Protein AF-A0A0P9D995-F1 (afdb_monomer)

Organism: NCBI:txid186479

Radius of gyration: 17.26 Å; Cα contacts (8 Å, |Δi|>4): 155; chains: 1; bounding box: 43×44×38 Å

Secondary structure (DSSP, 8-state):
-PPPPTT--PPP--HHHHHHHHHHHHHH-S-------HHHHHHTT-S---TTS-TTS-HHHHHHHHHHHHHHHHHHHHHHHHHHS-TT--EEEE-SSB-TT-TTSSS-B-PPPPEEEESTTGGGGTT--SHHHHHHHHHHH-

pLDDT: mean 89.66, std 13.86, range [43.66, 98.56]

Sequence (142 aa):
MRAREPGVETPLIAPATAGANLAALAHDHEFVFYESFLPDLAGHGRLGAERATQASAGKEAIVTEQVHTAIALLDGLLGGLLVARRPGDTMLVTSDHGNIESLAAPAHTRDPVPLLVVGPGAPAFADVEDIAGVAGAILAAL

Solvent-accessible surface area (backbone atoms only — not comparable to full-atom values): 8553 Å² total; per-residue (Å²): 119,68,87,67,65,91,89,59,88,73,81,88,70,56,36,36,56,52,11,31,52,54,28,54,53,47,71,82,36,97,75,77,89,85,86,75,64,48,50,60,33,2,58,71,56,58,57,57,74,68,72,80,84,46,80,86,57,56,72,66,60,54,20,50,54,31,34,52,50,31,49,54,45,48,50,34,20,52,52,19,23,69,70,54,42,56,85,82,46,62,48,76,49,69,56,95,63,34,38,71,92,48,80,90,51,98,59,67,52,86,56,87,55,62,81,47,62,50,43,77,36,36,74,50,49,74,84,54,87,51,77,81,41,48,65,58,24,51,66,70,44,109

InterPro domains:
  IPR006124 Metalloenzyme [PF01676] (65-139)
  IPR010045 Phosphopentomutase [PTHR21110] (25-141)
  IPR017850 Alkaline-phosphatase-like, core domain superfamily [G3DSA:3.40.720.10] (6-140)
  IPR017850 Alkaline-phosphatase-like, core domain superfamily [SSF53649] (20-140)

Mean predicted aligned error: 5.62 Å

Structure (mmCIF, N/CA/C/O backbone):
data_AF-A0A0P9D995-F1
#
_entry.id   AF-A0A0P9D995-F1
#
loop_
_atom_site.group_PDB
_atom_site.id
_atom_site.type_symbol
_atom_site.label_atom_id
_atom_site.label_alt_id
_atom_site.label_comp_id
_atom_site.label_asym_id
_atom_site.label_entity_id
_atom_site.label_seq_id
_atom_site.pdbx_PDB_ins_code
_atom_site.Cartn_x
_atom_site.Cartn_y
_atom_site.Cartn_z
_atom_site.occupancy
_atom_site.B_iso_or_equiv
_atom_site.auth_seq_id
_atom_site.auth_comp_id
_atom_site.auth_asym_id
_atom_site.auth_atom_id
_atom_site.pdbx_PDB_model_num
ATOM 1 N N . MET A 1 1 ? 11.521 14.839 -7.751 1.00 46.22 1 MET A N 1
ATOM 2 C CA . MET A 1 1 ? 10.450 15.769 -7.323 1.00 46.22 1 MET A CA 1
ATOM 3 C C . MET A 1 1 ? 9.465 15.905 -8.487 1.00 46.22 1 MET A C 1
ATOM 5 O O . MET A 1 1 ? 9.878 16.365 -9.542 1.00 46.22 1 MET A O 1
ATOM 9 N N . ARG A 1 2 ? 8.240 15.364 -8.384 1.00 49.91 2 ARG A N 1
ATOM 10 C CA . ARG A 1 2 ? 7.233 15.368 -9.471 1.00 49.91 2 ARG A CA 1
ATOM 11 C C . ARG A 1 2 ? 6.313 16.588 -9.380 1.00 49.91 2 ARG A C 1
ATOM 13 O O . ARG A 1 2 ? 6.147 17.153 -8.303 1.00 49.91 2 ARG A O 1
ATOM 20 N N . ALA A 1 3 ? 5.791 16.990 -10.537 1.00 43.66 3 ALA A N 1
ATOM 21 C CA . ALA A 1 3 ? 5.055 18.225 -10.770 1.00 43.66 3 ALA A CA 1
ATOM 22 C C . ALA A 1 3 ? 3.847 18.384 -9.832 1.00 43.66 3 ALA A C 1
ATOM 24 O O . ALA A 1 3 ? 2.992 17.506 -9.752 1.00 43.66 3 ALA A O 1
ATOM 25 N N . ARG A 1 4 ? 3.814 19.522 -9.135 1.00 56.44 4 ARG A N 1
ATOM 26 C CA . ARG A 1 4 ? 2.648 20.036 -8.411 1.00 56.44 4 ARG A CA 1
ATOM 27 C C . ARG A 1 4 ? 1.572 20.423 -9.429 1.00 56.44 4 ARG A C 1
ATOM 29 O O . ARG A 1 4 ? 1.922 20.887 -10.515 1.00 56.44 4 ARG A O 1
ATOM 36 N N . GLU A 1 5 ? 0.297 20.298 -9.069 1.00 55.12 5 GLU A N 1
ATOM 37 C CA . GLU A 1 5 ? -0.764 21.032 -9.768 1.00 55.12 5 GLU A CA 1
ATOM 38 C C . GLU A 1 5 ? -0.380 22.526 -9.789 1.00 55.12 5 GLU A C 1
ATOM 40 O O . GLU A 1 5 ? -0.065 23.084 -8.728 1.00 55.12 5 GLU A O 1
ATOM 45 N N . PRO A 1 6 ? -0.326 23.183 -10.961 1.00 53.56 6 PRO A N 1
ATOM 46 C CA . PRO A 1 6 ? 0.043 24.590 -11.034 1.00 53.56 6 PRO A CA 1
ATOM 47 C C . PRO A 1 6 ? -0.898 25.439 -10.167 1.00 53.56 6 PRO A C 1
ATOM 49 O O . PRO A 1 6 ? -2.090 25.523 -10.440 1.00 53.56 6 PRO A O 1
ATOM 52 N N . GLY A 1 7 ? -0.358 26.076 -9.124 1.00 65.50 7 GLY A N 1
ATOM 53 C CA . GLY A 1 7 ? -1.103 26.992 -8.250 1.00 65.50 7 GLY A CA 1
ATOM 54 C C . GLY A 1 7 ? -1.490 26.446 -6.872 1.00 65.50 7 GLY A C 1
ATOM 55 O O . GLY A 1 7 ? -1.963 27.227 -6.050 1.00 65.50 7 GLY A O 1
ATOM 56 N N . VAL A 1 8 ? -1.244 25.164 -6.572 1.00 66.25 8 VAL A N 1
ATOM 57 C CA . VAL A 1 8 ? -1.454 24.611 -5.223 1.00 66.25 8 VAL A CA 1
ATOM 58 C C . VAL A 1 8 ? -0.108 24.430 -4.519 1.00 66.25 8 VAL A C 1
ATOM 60 O O . VAL A 1 8 ? 0.677 23.532 -4.836 1.00 66.25 8 VAL A O 1
ATOM 63 N N . GLU A 1 9 ? 0.174 25.285 -3.534 1.00 74.69 9 GLU A N 1
ATOM 64 C CA . GLU A 1 9 ? 1.295 25.083 -2.612 1.00 74.69 9 GLU A CA 1
ATOM 65 C C . GLU A 1 9 ? 0.908 24.082 -1.522 1.00 74.69 9 GLU A C 1
ATOM 67 O O . GLU A 1 9 ? 0.583 24.442 -0.393 1.00 74.69 9 GLU A O 1
ATOM 72 N N . THR A 1 10 ? 0.941 22.793 -1.853 1.00 76.75 10 THR A N 1
ATOM 73 C CA . THR A 1 10 ? 0.870 21.750 -0.826 1.00 76.75 10 THR A CA 1
ATOM 74 C C . THR A 1 10 ? 2.251 21.597 -0.183 1.00 76.75 10 THR A C 1
ATOM 76 O O . THR A 1 10 ? 3.225 21.325 -0.901 1.00 76.75 10 THR A O 1
ATOM 79 N N . PRO A 1 11 ? 2.385 21.768 1.145 1.00 84.94 11 PRO A N 1
ATOM 80 C CA . PRO A 1 11 ? 3.660 21.567 1.817 1.00 84.94 11 PRO A CA 1
ATOM 81 C C . PRO A 1 11 ? 4.106 20.111 1.670 1.00 84.94 11 PRO A C 1
ATOM 83 O O . PRO A 1 11 ? 3.311 19.181 1.809 1.00 84.94 11 PRO A O 1
ATOM 86 N N . LEU A 1 12 ? 5.396 19.910 1.396 1.00 87.62 12 LEU A N 1
ATOM 87 C CA . LEU A 1 12 ? 5.985 18.577 1.446 1.00 87.62 12 LEU A CA 1
ATOM 88 C C . LEU A 1 12 ? 6.114 18.156 2.907 1.00 87.62 12 LEU A C 1
ATOM 90 O O . LEU A 1 12 ? 6.717 18.866 3.711 1.00 87.62 12 LEU A O 1
ATOM 94 N N . ILE A 1 13 ? 5.564 16.992 3.225 1.00 95.31 13 ILE A N 1
ATOM 95 C CA . ILE A 1 13 ? 5.626 16.396 4.557 1.00 95.31 13 ILE A CA 1
ATOM 96 C C . ILE A 1 13 ? 6.460 15.118 4.523 1.00 95.31 13 ILE A C 1
ATOM 98 O O . ILE A 1 13 ? 6.601 14.478 3.479 1.00 95.31 13 ILE A O 1
ATOM 102 N N . ALA A 1 14 ? 7.020 14.748 5.674 1.00 96.88 14 ALA A N 1
ATOM 103 C CA . ALA A 1 14 ? 7.719 13.478 5.810 1.00 96.88 14 ALA A CA 1
ATOM 104 C C . ALA A 1 14 ? 6.733 12.307 5.627 1.00 96.88 14 ALA A C 1
ATOM 106 O O . ALA A 1 14 ? 5.584 12.421 6.065 1.00 96.88 14 ALA A O 1
ATOM 107 N N . PRO A 1 15 ? 7.161 11.163 5.060 1.00 97.88 15 PRO A N 1
ATOM 108 C CA . PRO A 1 15 ? 6.297 9.993 4.908 1.00 97.88 15 PRO A CA 1
ATOM 109 C C . PRO A 1 15 ? 5.624 9.556 6.212 1.00 97.88 15 PRO A C 1
ATOM 111 O O . PRO A 1 15 ? 4.419 9.338 6.232 1.00 97.88 15 PRO A O 1
ATOM 114 N N . ALA A 1 16 ? 6.358 9.552 7.329 1.00 98.44 16 ALA A N 1
ATOM 115 C CA . ALA A 1 16 ? 5.794 9.231 8.640 1.00 98.44 16 ALA A CA 1
ATOM 116 C C . ALA A 1 16 ? 4.669 10.193 9.061 1.00 98.44 16 ALA A C 1
ATOM 118 O O . ALA A 1 16 ? 3.657 9.763 9.610 1.00 98.44 16 ALA A O 1
ATOM 119 N N . THR A 1 17 ? 4.802 11.489 8.758 1.00 98.31 17 THR A N 1
ATOM 120 C CA . THR A 1 17 ? 3.734 12.474 8.984 1.00 98.31 17 THR A CA 1
ATOM 121 C C . THR A 1 17 ? 2.532 12.201 8.082 1.00 98.31 17 THR A C 1
ATOM 123 O O . THR A 1 17 ? 1.401 12.284 8.547 1.00 98.31 17 THR A O 1
ATOM 126 N N . ALA A 1 18 ? 2.750 11.825 6.817 1.00 97.44 18 ALA A N 1
ATOM 127 C CA . ALA A 1 18 ? 1.663 11.427 5.920 1.00 97.44 18 ALA A CA 1
ATOM 128 C C . ALA A 1 18 ? 0.913 10.190 6.446 1.00 97.44 18 ALA A C 1
ATOM 130 O O . ALA A 1 18 ? -0.315 10.177 6.444 1.00 97.44 18 ALA A O 1
ATOM 131 N N . GLY A 1 19 ? 1.639 9.198 6.968 1.00 98.12 19 GLY A N 1
ATOM 132 C CA . GLY A 1 19 ? 1.065 8.026 7.627 1.00 98.12 19 GLY A CA 1
ATOM 133 C C . GLY A 1 19 ? 0.236 8.373 8.863 1.00 98.12 19 GLY A C 1
ATOM 134 O O . GLY A 1 19 ? -0.883 7.891 9.011 1.00 98.12 19 GLY A O 1
ATOM 135 N N . ALA A 1 20 ? 0.743 9.264 9.718 1.00 98.19 20 ALA A N 1
ATOM 136 C CA . ALA A 1 20 ? 0.003 9.741 10.885 1.00 98.19 20 ALA A CA 1
ATOM 137 C C . ALA A 1 20 ? -1.275 10.505 10.497 1.00 98.19 20 ALA A C 1
ATOM 139 O O . ALA A 1 20 ? -2.315 10.335 11.129 1.00 98.19 20 ALA A O 1
ATOM 140 N N . ASN A 1 21 ? -1.225 11.299 9.425 1.00 96.94 21 ASN A N 1
ATOM 141 C CA . ASN A 1 21 ? -2.408 11.973 8.893 1.00 96.94 21 ASN A CA 1
ATOM 142 C C . ASN A 1 21 ? -3.439 10.964 8.363 1.00 96.94 21 ASN A C 1
ATOM 144 O O . ASN A 1 21 ? -4.633 11.143 8.588 1.00 96.94 21 ASN A O 1
ATOM 148 N N . LEU A 1 22 ? -2.994 9.891 7.698 1.00 97.00 22 LEU A N 1
ATOM 149 C CA . LEU A 1 22 ? -3.879 8.820 7.232 1.00 97.00 22 LEU A CA 1
ATOM 150 C C . LEU A 1 22 ? -4.544 8.080 8.406 1.00 97.00 22 LEU A C 1
ATOM 152 O O . LEU A 1 22 ? -5.740 7.805 8.347 1.00 97.00 22 LEU A O 1
ATOM 156 N N . ALA A 1 23 ? -3.808 7.838 9.497 1.00 97.38 23 ALA A N 1
ATOM 157 C CA . ALA A 1 23 ? -4.370 7.290 10.733 1.00 97.38 23 ALA A 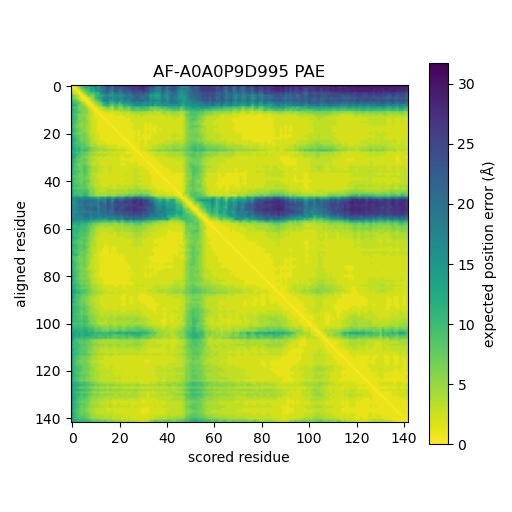CA 1
ATOM 158 C C . ALA A 1 23 ? -5.452 8.212 11.318 1.00 97.38 23 ALA A C 1
ATOM 160 O O . ALA A 1 23 ? -6.532 7.757 11.678 1.00 97.38 23 ALA A O 1
ATOM 161 N N . ALA A 1 24 ? -5.190 9.523 11.349 1.00 96.62 24 ALA A N 1
ATOM 162 C CA . ALA A 1 24 ? -6.150 10.504 11.839 1.00 96.62 24 ALA A CA 1
ATOM 163 C C . ALA A 1 24 ? -7.438 10.540 10.999 1.00 96.62 24 ALA A C 1
ATOM 165 O O . ALA A 1 24 ? -8.514 10.685 11.566 1.00 96.62 24 ALA A O 1
ATOM 166 N N . LEU A 1 25 ? -7.369 10.345 9.676 1.00 96.31 25 LEU A N 1
ATOM 167 C CA . LEU A 1 25 ? -8.574 10.234 8.840 1.00 96.31 25 LEU A CA 1
ATOM 168 C C . LEU A 1 25 ? -9.435 9.028 9.228 1.00 96.31 25 LEU A C 1
ATOM 170 O O . LEU A 1 25 ? -10.660 9.148 9.276 1.00 96.31 25 LEU A O 1
ATOM 174 N N . ALA A 1 26 ? -8.803 7.897 9.557 1.00 94.25 26 ALA A N 1
ATOM 175 C CA . ALA A 1 26 ? -9.498 6.710 10.054 1.00 94.25 26 ALA A CA 1
ATOM 176 C C . ALA A 1 26 ? -10.149 6.939 11.430 1.00 94.25 26 ALA A C 1
ATOM 178 O O . ALA A 1 26 ? -10.960 6.130 11.875 1.00 94.25 26 ALA A O 1
ATOM 179 N N . HIS A 1 27 ? -9.846 8.050 12.115 1.00 91.06 27 HIS A N 1
ATOM 180 C CA . HIS A 1 27 ? -10.530 8.383 13.359 1.00 91.06 27 HIS A CA 1
ATOM 181 C C . HIS A 1 27 ? -11.977 8.815 13.173 1.00 91.06 27 HIS A C 1
ATOM 183 O O . HIS A 1 27 ? -12.799 8.498 14.036 1.00 91.06 27 HIS A O 1
ATOM 189 N N . ASP A 1 28 ? -12.259 9.472 12.050 1.00 93.06 28 ASP A N 1
ATOM 190 C CA . ASP A 1 28 ? -13.542 10.105 11.751 1.00 9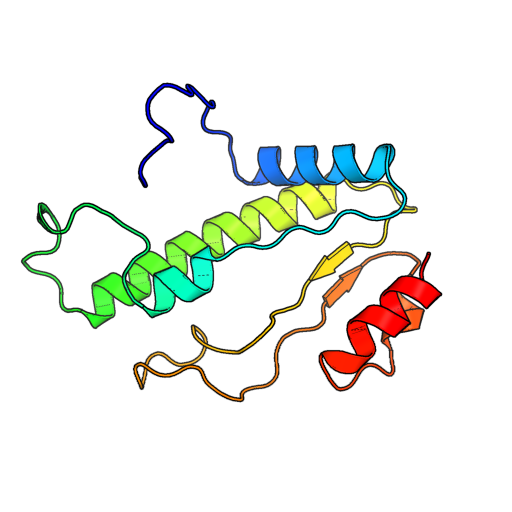3.06 28 ASP A CA 1
ATOM 191 C C . ASP A 1 28 ? -14.357 9.335 10.694 1.00 93.06 28 ASP A C 1
ATOM 193 O O . ASP A 1 28 ? -15.466 9.743 10.355 1.00 93.06 28 ASP A O 1
ATOM 197 N N . HIS A 1 29 ? -13.821 8.227 10.166 1.00 96.06 29 HIS A N 1
ATOM 198 C CA . HIS A 1 29 ? -14.442 7.423 9.111 1.00 96.06 29 HIS A CA 1
ATOM 199 C C . HIS A 1 2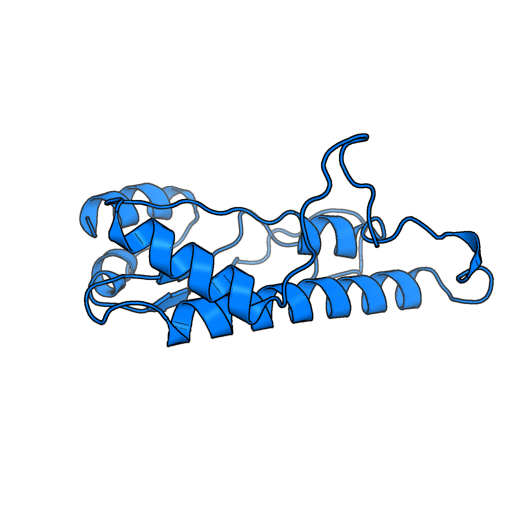9 ? -14.389 5.933 9.451 1.00 96.06 29 HIS A C 1
ATOM 201 O O . HIS A 1 29 ? -13.384 5.446 9.960 1.00 96.06 29 HIS A O 1
ATOM 207 N N . GLU A 1 30 ? -15.444 5.197 9.099 1.00 94.69 30 GLU A N 1
ATOM 208 C CA . GLU A 1 30 ? -15.494 3.735 9.260 1.00 94.69 30 GLU A CA 1
ATOM 209 C C . GLU A 1 30 ? -14.526 3.020 8.304 1.00 94.69 30 GLU A C 1
ATOM 211 O O . GLU A 1 30 ? -13.982 1.972 8.633 1.00 94.69 30 GLU A O 1
ATOM 216 N N . PHE A 1 31 ? -14.259 3.609 7.134 1.00 96.88 31 PHE A N 1
ATOM 217 C CA . PHE A 1 31 ? -13.339 3.064 6.141 1.00 96.88 31 PHE A CA 1
ATOM 218 C C . PHE A 1 31 ? -12.589 4.179 5.412 1.00 96.88 31 PHE A C 1
ATOM 220 O O . PHE A 1 31 ? -13.186 5.155 4.954 1.00 96.88 31 PHE A O 1
ATOM 227 N N . VAL A 1 32 ? -11.274 4.009 5.266 1.00 97.44 32 VAL A N 1
ATOM 228 C CA . VAL A 1 32 ? -10.410 4.893 4.479 1.00 97.44 32 VAL A CA 1
ATOM 229 C C . VAL A 1 32 ? -9.635 4.049 3.478 1.00 97.44 32 VAL A C 1
ATOM 231 O O . VAL A 1 32 ? -8.914 3.128 3.858 1.00 97.44 32 VAL A O 1
ATOM 234 N N . PHE A 1 33 ? -9.763 4.390 2.198 1.00 96.81 33 PHE A N 1
ATOM 235 C CA . PHE A 1 33 ? -9.016 3.768 1.112 1.00 96.81 33 PHE A CA 1
ATOM 236 C C . PHE A 1 33 ? -7.928 4.718 0.613 1.00 96.81 33 PHE A C 1
ATOM 238 O O . PHE A 1 33 ? -8.199 5.881 0.310 1.00 96.81 33 PHE A O 1
ATOM 245 N N . TYR A 1 34 ? -6.700 4.215 0.521 1.00 96.69 34 TYR A N 1
ATOM 246 C CA . TYR A 1 34 ? -5.555 4.937 -0.020 1.00 96.69 34 TYR A CA 1
ATOM 247 C C . TYR A 1 34 ? -4.841 4.062 -1.046 1.00 96.69 34 TYR A C 1
ATOM 249 O O . TYR A 1 34 ? -4.492 2.920 -0.753 1.00 96.69 34 TYR A O 1
ATOM 257 N N . GLU A 1 35 ? -4.580 4.626 -2.222 1.00 95.88 35 GLU A N 1
ATOM 258 C CA . GLU A 1 35 ? -3.813 3.986 -3.287 1.00 95.88 35 GLU A CA 1
ATOM 259 C C . GLU A 1 35 ? -2.546 4.786 -3.609 1.00 95.88 35 GLU A C 1
ATOM 261 O O . GLU A 1 35 ? -2.503 6.016 -3.496 1.00 95.88 35 GLU A O 1
ATOM 266 N N . SER A 1 36 ? -1.493 4.082 -4.024 1.00 95.38 36 SER A N 1
ATOM 267 C CA . SER A 1 36 ? -0.232 4.693 -4.431 1.00 95.38 36 SER A CA 1
ATOM 268 C C . SER A 1 36 ? 0.283 4.073 -5.718 1.00 95.38 36 SER A C 1
ATOM 270 O O . SER A 1 36 ? 0.640 2.902 -5.765 1.00 95.38 36 SER A O 1
ATOM 272 N N . PHE A 1 37 ? 0.424 4.906 -6.746 1.00 94.62 37 PHE A N 1
ATOM 273 C CA . PHE A 1 37 ? 0.979 4.513 -8.044 1.00 94.62 37 PHE A CA 1
ATOM 274 C C . PHE A 1 37 ? 2.514 4.570 -8.085 1.00 94.62 37 PHE A C 1
ATOM 276 O O . PHE A 1 37 ? 3.118 4.405 -9.144 1.00 94.62 37 PHE A O 1
ATOM 283 N N . LEU A 1 38 ? 3.181 4.893 -6.969 1.00 94.75 38 LEU A N 1
ATOM 284 C CA . LEU A 1 38 ? 4.631 5.111 -6.965 1.00 94.75 38 LEU A CA 1
ATOM 285 C C . LEU A 1 38 ? 5.429 3.849 -7.332 1.00 94.75 38 LEU A C 1
ATOM 287 O O . LEU A 1 38 ? 6.328 3.993 -8.162 1.00 94.75 38 LEU 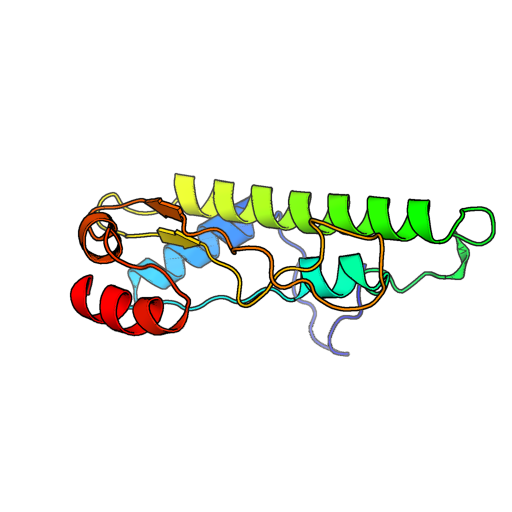A O 1
ATOM 291 N N . PRO A 1 39 ? 5.128 2.646 -6.793 1.00 94.19 39 PRO A N 1
ATOM 292 C CA . PRO A 1 39 ? 5.831 1.419 -7.173 1.00 94.19 39 PRO A CA 1
ATOM 293 C C . PRO A 1 39 ? 5.691 1.111 -8.661 1.00 94.19 39 PRO A C 1
ATOM 295 O O . PRO A 1 39 ? 6.690 0.870 -9.333 1.00 94.19 39 PRO A O 1
ATOM 298 N N . ASP A 1 40 ? 4.476 1.219 -9.198 1.00 95.06 40 ASP A N 1
ATOM 299 C CA . ASP A 1 40 ? 4.211 0.956 -10.611 1.00 95.06 40 ASP A CA 1
ATOM 300 C C . ASP A 1 40 ? 4.986 1.916 -11.528 1.00 95.06 40 ASP A C 1
ATOM 302 O O . ASP A 1 40 ? 5.730 1.535 -12.440 1.00 95.06 40 ASP A O 1
ATOM 306 N N . LEU A 1 41 ? 4.902 3.207 -11.208 1.00 93.19 41 LEU A N 1
ATOM 307 C CA . LEU A 1 41 ? 5.604 4.241 -11.949 1.00 93.19 41 LEU A CA 1
ATOM 308 C C . LEU A 1 41 ? 7.123 4.096 -11.829 1.00 93.19 41 LEU A C 1
ATOM 310 O O . LEU A 1 41 ? 7.826 4.421 -12.787 1.00 93.19 41 LEU A O 1
ATOM 314 N N . ALA A 1 42 ? 7.629 3.616 -10.695 1.00 92.81 42 ALA A N 1
ATOM 315 C CA . ALA A 1 42 ? 9.040 3.323 -10.492 1.00 92.81 42 ALA A CA 1
ATOM 316 C C . ALA A 1 42 ? 9.516 2.142 -11.342 1.00 92.81 42 ALA A C 1
ATOM 318 O O . ALA A 1 42 ? 10.519 2.293 -12.038 1.00 92.81 42 ALA A O 1
ATOM 319 N N . GLY A 1 43 ? 8.776 1.027 -11.366 1.00 91.81 43 GLY A N 1
ATOM 320 C CA . GLY A 1 43 ? 9.079 -0.137 -12.211 1.00 91.81 43 GLY A CA 1
ATOM 321 C C . GLY A 1 43 ? 9.132 0.211 -13.703 1.00 91.81 43 GLY A C 1
ATOM 322 O O . GLY A 1 43 ? 9.946 -0.316 -14.461 1.00 91.81 43 GLY A O 1
ATOM 323 N N . HIS A 1 44 ? 8.352 1.211 -14.122 1.00 90.44 44 HIS A N 1
ATOM 324 C CA . HIS A 1 44 ? 8.393 1.759 -15.479 1.00 90.44 44 HIS A CA 1
ATOM 325 C C . HIS A 1 44 ? 9.424 2.878 -15.712 1.00 90.44 44 HIS A C 1
ATOM 327 O O . HIS A 1 44 ? 9.507 3.408 -16.827 1.00 90.44 44 HIS A O 1
ATOM 333 N N . GLY A 1 45 ? 10.207 3.262 -14.701 1.00 89.06 45 GLY A N 1
ATOM 334 C CA . GLY A 1 45 ? 11.217 4.320 -14.798 1.00 89.06 45 GLY A CA 1
ATOM 335 C C . GLY A 1 45 ? 10.633 5.732 -14.939 1.00 89.06 45 GLY A C 1
ATOM 336 O O . GLY A 1 45 ? 11.281 6.618 -15.500 1.00 89.06 45 GLY A O 1
ATOM 337 N N . ARG A 1 46 ? 9.399 5.954 -14.476 1.00 88.19 46 ARG A N 1
ATOM 338 C CA . ARG A 1 46 ? 8.636 7.201 -14.642 1.00 88.19 46 ARG A CA 1
ATOM 339 C C . ARG A 1 46 ? 8.605 8.075 -13.384 1.00 88.19 46 ARG A C 1
ATOM 341 O O . ARG A 1 46 ? 8.101 9.194 -13.471 1.00 88.19 46 ARG A O 1
ATOM 348 N N . LEU A 1 47 ? 9.085 7.615 -12.225 1.00 83.50 47 LEU A N 1
ATOM 349 C CA . LEU A 1 47 ? 8.966 8.281 -10.913 1.00 83.50 47 LEU A CA 1
ATOM 350 C C . LEU A 1 47 ? 9.672 9.659 -10.834 1.00 83.50 47 LEU A C 1
ATOM 352 O O . LEU A 1 47 ? 9.314 10.480 -9.989 1.00 83.50 47 LEU A O 1
ATOM 356 N N . GLY A 1 48 ? 10.605 9.972 -11.742 1.00 70.75 48 GLY A N 1
ATOM 357 C CA . GLY A 1 48 ? 11.341 11.247 -11.797 1.00 70.75 48 GLY A CA 1
ATOM 358 C C . GLY A 1 48 ? 11.220 11.991 -13.136 1.00 70.75 48 GLY A C 1
ATOM 359 O O . GLY A 1 48 ? 11.145 11.372 -14.193 1.00 70.75 48 GLY A O 1
ATOM 360 N N . ALA A 1 49 ? 11.209 13.330 -13.089 1.00 54.97 49 ALA A N 1
ATOM 361 C CA . ALA A 1 49 ? 11.111 14.205 -14.266 1.00 54.97 49 ALA A CA 1
ATOM 362 C C . ALA A 1 49 ? 12.469 14.686 -14.822 1.00 54.97 49 ALA A C 1
ATOM 364 O O . ALA A 1 49 ? 12.513 15.233 -15.922 1.00 54.97 49 ALA A O 1
ATOM 365 N N . GLU A 1 50 ? 13.593 14.473 -14.135 1.00 53.41 50 GLU A N 1
ATOM 366 C CA . GLU A 1 50 ? 14.884 14.993 -14.599 1.00 53.41 50 GLU A CA 1
ATOM 367 C C . GLU A 1 50 ? 15.683 13.934 -15.356 1.00 53.41 50 GLU A C 1
ATOM 369 O O . GLU A 1 50 ? 16.617 13.322 -14.852 1.00 53.41 50 GLU A O 1
ATOM 374 N N . ARG A 1 51 ? 15.336 13.777 -16.638 1.00 51.06 51 ARG A N 1
ATOM 375 C CA . ARG A 1 51 ? 16.144 13.040 -17.626 1.00 51.06 51 ARG A CA 1
ATOM 376 C C . ARG A 1 51 ? 17.571 13.599 -17.779 1.00 51.06 51 ARG A C 1
ATOM 378 O O . ARG A 1 51 ? 18.423 12.928 -18.349 1.00 51.06 51 ARG A O 1
ATOM 385 N N . ALA A 1 52 ? 17.825 14.824 -17.310 1.00 46.47 52 ALA A N 1
ATOM 386 C CA . ALA A 1 52 ? 19.063 15.562 -17.554 1.00 46.47 52 ALA A CA 1
ATOM 387 C C . ALA A 1 52 ? 20.259 15.092 -16.703 1.00 46.47 52 ALA A C 1
ATOM 389 O O . ALA A 1 52 ? 21.392 15.187 -17.165 1.00 46.47 52 ALA A O 1
ATOM 390 N N . THR A 1 53 ? 20.036 14.554 -15.499 1.00 49.78 53 THR A N 1
ATOM 391 C CA . THR A 1 53 ? 21.109 14.109 -14.583 1.00 49.78 53 THR A CA 1
ATOM 392 C C . THR A 1 53 ? 21.483 12.632 -14.746 1.00 49.78 53 THR A C 1
ATOM 394 O O . THR A 1 53 ? 22.474 12.183 -14.181 1.00 49.78 53 THR A O 1
ATOM 397 N N . GLN A 1 54 ? 20.733 11.881 -15.559 1.00 53.59 54 GLN A N 1
ATOM 398 C CA . GLN A 1 54 ? 20.855 10.424 -15.696 1.00 53.59 54 GLN A CA 1
ATOM 399 C C . GLN A 1 54 ? 21.535 9.972 -17.000 1.00 53.59 54 GLN A C 1
ATOM 401 O O . GLN A 1 54 ? 21.564 8.782 -17.299 1.00 53.59 54 GLN A O 1
ATOM 406 N N . ALA A 1 55 ? 22.097 10.899 -17.784 1.00 55.97 55 ALA A N 1
ATOM 407 C CA . ALA A 1 55 ? 22.636 10.620 -19.121 1.00 55.97 55 ALA A CA 1
ATOM 408 C C . ALA A 1 55 ? 23.781 9.581 -19.155 1.00 55.97 55 ALA A C 1
ATOM 410 O O . ALA A 1 55 ? 24.071 9.031 -20.215 1.00 55.97 55 ALA A O 1
ATOM 411 N N . SER A 1 56 ? 24.423 9.305 -18.017 1.00 61.53 56 SER A N 1
ATOM 412 C CA . SER A 1 56 ? 25.527 8.347 -17.869 1.00 61.53 56 SER A CA 1
ATOM 413 C C . SER A 1 56 ? 25.147 7.038 -17.161 1.00 61.53 56 SER A C 1
ATOM 415 O O . SER A 1 56 ? 25.966 6.121 -17.126 1.00 61.53 56 SER A O 1
ATOM 417 N N . ALA A 1 57 ? 23.932 6.917 -16.615 1.00 70.12 57 ALA A N 1
ATOM 418 C CA . ALA A 1 57 ? 23.466 5.708 -15.937 1.00 70.12 57 ALA A CA 1
ATOM 419 C C . ALA A 1 57 ? 22.674 4.803 -16.897 1.00 70.12 57 ALA A C 1
ATOM 421 O O . ALA A 1 57 ? 21.873 5.271 -17.707 1.00 70.12 57 ALA A O 1
ATOM 422 N N . GLY A 1 58 ? 22.873 3.486 -16.801 1.00 81.81 58 GLY A N 1
ATOM 423 C CA . GLY A 1 58 ? 22.047 2.518 -17.525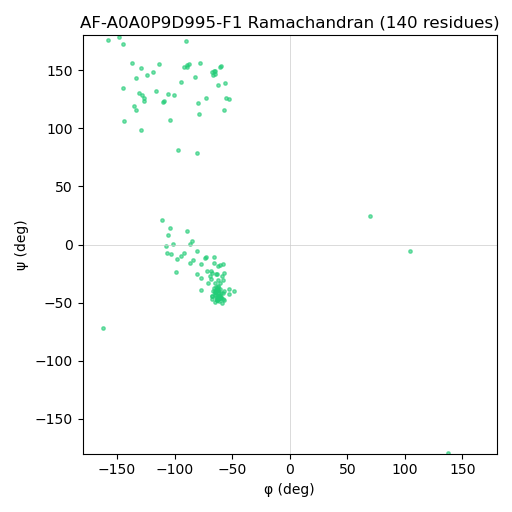 1.00 81.81 58 GLY A CA 1
ATOM 424 C C . GLY A 1 58 ? 20.594 2.544 -17.035 1.00 81.81 58 GLY A C 1
ATOM 425 O O . GLY A 1 58 ? 20.337 2.793 -15.858 1.00 81.81 58 GLY A O 1
ATOM 426 N N . LYS A 1 59 ? 19.639 2.239 -17.926 1.00 83.19 59 LYS A N 1
ATOM 427 C CA . LYS A 1 59 ? 18.193 2.201 -17.623 1.00 83.19 59 LYS A CA 1
ATOM 428 C C . LYS A 1 59 ? 17.867 1.405 -16.353 1.00 83.19 59 LYS A C 1
ATOM 430 O O . LYS A 1 59 ? 17.015 1.821 -15.579 1.00 83.19 59 LYS A O 1
ATOM 435 N N . GLU A 1 60 ? 18.543 0.281 -16.149 1.00 86.75 60 GLU A N 1
ATOM 436 C CA . GLU A 1 60 ? 18.358 -0.582 -14.981 1.00 86.75 60 GLU A CA 1
ATOM 437 C C . GLU A 1 60 ? 18.695 0.136 -13.668 1.00 86.75 60 GLU A C 1
ATOM 439 O O . GLU A 1 60 ? 17.883 0.134 -12.751 1.00 86.75 60 GLU A O 1
ATOM 444 N N . ALA A 1 61 ? 19.827 0.845 -13.602 1.00 87.81 61 ALA A N 1
ATOM 445 C CA . ALA A 1 61 ? 20.226 1.589 -12.407 1.00 87.81 61 ALA A CA 1
ATOM 446 C C . ALA A 1 61 ? 19.213 2.692 -12.054 1.00 87.81 61 ALA A C 1
ATOM 448 O O . ALA A 1 61 ? 18.879 2.881 -10.886 1.00 87.81 61 ALA A O 1
ATOM 449 N N . ILE A 1 62 ? 18.678 3.369 -13.076 1.00 87.00 62 ILE A N 1
ATOM 450 C CA . ILE A 1 62 ? 17.643 4.399 -12.926 1.00 87.00 62 ILE A CA 1
ATOM 451 C C . ILE A 1 62 ? 16.355 3.802 -12.351 1.00 87.00 62 ILE A C 1
ATOM 453 O O . ILE A 1 62 ? 15.774 4.368 -11.427 1.00 87.00 62 ILE A O 1
ATOM 457 N N . VAL A 1 63 ? 15.883 2.680 -12.903 1.00 90.31 63 VAL A N 1
ATOM 458 C CA . VAL A 1 63 ? 14.665 2.011 -12.420 1.00 90.31 63 VAL A CA 1
ATOM 459 C C . VAL A 1 63 ? 14.866 1.544 -10.980 1.00 90.31 63 VAL A C 1
ATOM 461 O O . VAL A 1 63 ? 14.027 1.832 -10.134 1.00 90.31 63 VAL A O 1
ATOM 464 N N . THR A 1 64 ? 16.002 0.921 -10.672 1.00 90.94 64 THR A N 1
ATOM 465 C CA . THR A 1 64 ? 16.331 0.460 -9.318 1.00 90.94 64 THR A CA 1
ATOM 466 C C . THR A 1 64 ? 16.321 1.606 -8.301 1.00 90.94 64 THR A C 1
ATOM 468 O O . THR A 1 64 ? 15.674 1.495 -7.262 1.00 90.94 64 THR A O 1
ATOM 471 N N . GLU A 1 65 ? 16.952 2.746 -8.602 1.00 91.31 65 GLU A N 1
ATOM 472 C CA . GLU A 1 65 ? 16.922 3.933 -7.731 1.00 91.31 65 GLU A CA 1
ATOM 473 C C . GLU A 1 65 ? 15.491 4.450 -7.500 1.00 91.31 65 GLU A C 1
ATOM 475 O O . GLU A 1 65 ? 15.104 4.793 -6.377 1.00 91.31 65 GLU A O 1
ATOM 480 N N . GLN A 1 66 ? 14.672 4.475 -8.555 1.00 92.12 66 GLN A N 1
ATOM 481 C CA . GLN A 1 66 ? 13.271 4.870 -8.445 1.00 92.12 66 GLN A CA 1
ATOM 482 C C . GLN A 1 66 ? 12.468 3.887 -7.590 1.00 92.12 66 GLN A C 1
ATOM 484 O O . GLN A 1 66 ? 11.666 4.328 -6.768 1.00 92.12 66 GLN A O 1
ATOM 489 N N . VAL A 1 67 ? 12.690 2.577 -7.735 1.00 94.38 67 VAL A N 1
ATOM 490 C CA . VAL A 1 67 ? 12.024 1.550 -6.920 1.00 94.38 67 VAL A CA 1
ATOM 491 C C . VAL A 1 67 ? 12.404 1.724 -5.452 1.00 94.38 67 VAL A C 1
ATOM 493 O O . VAL A 1 67 ? 11.516 1.801 -4.606 1.00 94.38 67 VAL A O 1
ATOM 496 N N . HIS A 1 68 ? 13.691 1.905 -5.141 1.00 94.50 68 HIS A N 1
ATOM 497 C CA . HIS A 1 68 ? 14.137 2.202 -3.775 1.00 94.50 68 HIS A CA 1
ATOM 498 C C . HIS A 1 68 ? 13.487 3.466 -3.212 1.00 94.50 68 HIS A C 1
ATOM 500 O O . HIS A 1 68 ? 13.058 3.475 -2.061 1.00 94.50 68 HIS A O 1
ATOM 506 N N . THR A 1 69 ? 13.362 4.516 -4.025 1.00 94.56 69 THR A N 1
ATOM 507 C CA . THR A 1 69 ? 12.690 5.755 -3.618 1.00 94.56 69 THR A CA 1
ATOM 508 C C . THR A 1 69 ? 11.210 5.515 -3.312 1.00 94.56 69 THR A C 1
ATOM 510 O O . THR A 1 69 ? 10.722 5.956 -2.274 1.00 94.56 69 THR A O 1
ATOM 513 N N . ALA A 1 70 ? 10.487 4.809 -4.188 1.00 95.44 70 ALA A N 1
ATOM 514 C CA . ALA A 1 70 ? 9.075 4.489 -3.984 1.00 95.44 70 ALA A CA 1
ATOM 515 C C . ALA A 1 70 ? 8.861 3.649 -2.719 1.00 95.44 70 ALA A C 1
ATOM 517 O O . ALA A 1 70 ? 7.997 3.980 -1.908 1.00 95.44 70 ALA A O 1
ATOM 518 N N . ILE A 1 71 ? 9.678 2.610 -2.523 1.00 96.38 71 ILE A N 1
ATOM 519 C CA . ILE A 1 71 ? 9.602 1.743 -1.346 1.00 96.38 71 ILE A CA 1
ATOM 520 C C . ILE A 1 71 ? 9.938 2.510 -0.068 1.00 96.38 71 ILE A C 1
ATOM 522 O O . ILE A 1 71 ? 9.199 2.384 0.897 1.00 96.38 71 ILE A O 1
ATOM 526 N N . ALA A 1 72 ? 10.968 3.360 -0.052 1.00 97.31 72 ALA A N 1
ATOM 527 C CA . ALA A 1 72 ? 11.302 4.162 1.128 1.00 97.31 72 ALA A CA 1
ATOM 528 C C . ALA A 1 72 ? 10.180 5.145 1.519 1.00 97.31 72 ALA A C 1
ATOM 530 O O . ALA A 1 72 ? 9.925 5.367 2.703 1.00 97.31 72 ALA A O 1
ATOM 531 N N . LEU A 1 73 ? 9.488 5.727 0.532 1.00 97.06 73 LEU A N 1
ATOM 532 C CA . LEU A 1 73 ? 8.331 6.588 0.784 1.00 97.06 73 LEU A CA 1
ATOM 533 C C . LEU A 1 73 ? 7.152 5.794 1.359 1.00 97.06 73 LEU A C 1
ATOM 535 O O . LEU A 1 73 ? 6.524 6.249 2.313 1.00 97.06 73 LEU A O 1
ATOM 539 N N . LEU A 1 74 ? 6.854 4.618 0.801 1.00 97.62 74 LEU A N 1
ATOM 540 C CA . LEU A 1 74 ? 5.779 3.762 1.302 1.00 97.62 74 LEU A CA 1
ATOM 541 C C . LEU A 1 74 ? 6.090 3.198 2.687 1.00 97.62 74 LEU A C 1
ATOM 543 O O . LEU A 1 74 ? 5.233 3.265 3.558 1.00 97.62 74 LEU A O 1
ATOM 547 N N . ASP A 1 75 ? 7.306 2.714 2.917 1.00 98.19 75 ASP A N 1
ATOM 548 C CA . ASP A 1 75 ? 7.753 2.190 4.209 1.00 98.19 75 ASP A CA 1
ATOM 549 C C . ASP A 1 75 ? 7.608 3.242 5.315 1.00 98.19 75 ASP A C 1
ATOM 551 O O . ASP A 1 75 ? 6.975 2.993 6.341 1.00 98.19 75 ASP A O 1
ATOM 555 N N . GLY A 1 76 ? 8.075 4.470 5.069 1.00 98.50 76 GLY A N 1
ATOM 556 C CA . GLY A 1 76 ? 7.913 5.559 6.027 1.00 98.50 76 GLY A CA 1
ATOM 557 C C . GLY A 1 76 ? 6.446 5.939 6.274 1.00 98.50 76 GLY A C 1
ATOM 558 O O . GLY A 1 76 ? 6.083 6.242 7.412 1.00 98.50 76 GLY A O 1
ATOM 559 N N . LEU A 1 77 ? 5.592 5.901 5.243 1.00 98.56 77 LEU A N 1
ATOM 560 C CA . LEU A 1 77 ? 4.148 6.129 5.380 1.00 98.56 77 LEU A CA 1
ATOM 561 C C . LEU A 1 77 ? 3.486 5.033 6.216 1.00 98.56 77 LEU A C 1
ATOM 563 O O . LEU A 1 77 ? 2.773 5.340 7.171 1.00 98.56 77 LEU A O 1
ATOM 567 N N . LEU A 1 78 ? 3.754 3.766 5.904 1.00 98.25 78 LEU A N 1
ATOM 568 C CA . LEU A 1 78 ? 3.218 2.624 6.639 1.00 98.25 78 LEU A CA 1
ATOM 569 C C . LEU A 1 78 ? 3.705 2.631 8.090 1.00 98.25 78 LEU A C 1
ATOM 571 O O . LEU A 1 78 ? 2.904 2.427 8.995 1.00 98.25 78 LEU A O 1
ATOM 575 N N . GLY A 1 79 ? 4.977 2.950 8.338 1.00 98.44 79 GLY A N 1
ATOM 576 C CA . GLY A 1 79 ? 5.523 3.106 9.685 1.00 98.44 79 GLY A CA 1
ATOM 577 C C . GLY A 1 79 ? 4.812 4.197 10.491 1.00 98.44 79 GLY A C 1
ATOM 578 O O . GLY A 1 79 ? 4.430 3.9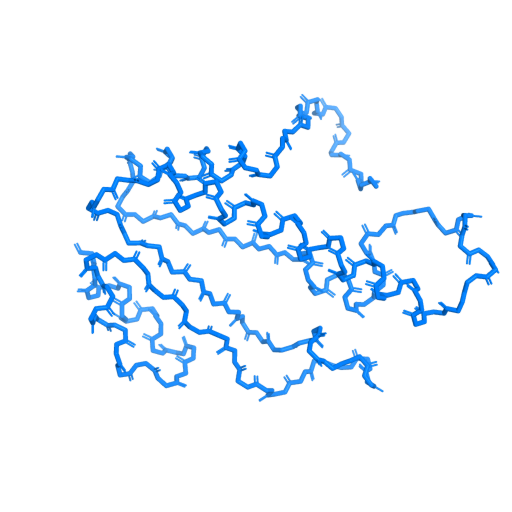68 11.639 1.00 98.44 79 GLY A O 1
ATOM 579 N N . GLY A 1 80 ? 4.567 5.363 9.885 1.00 98.50 80 GLY A N 1
ATOM 580 C CA . GLY A 1 80 ? 3.800 6.440 10.516 1.00 98.50 80 GLY A CA 1
ATOM 581 C C . GLY A 1 80 ? 2.364 6.034 10.853 1.00 98.50 80 GLY A C 1
ATOM 582 O O . GLY A 1 80 ? 1.897 6.283 11.964 1.00 98.50 80 GLY A O 1
ATOM 583 N N . LEU A 1 81 ? 1.689 5.358 9.920 1.00 98.19 81 LEU A N 1
ATOM 584 C CA . LEU A 1 81 ? 0.331 4.836 10.097 1.00 98.19 81 LEU A CA 1
ATOM 585 C C . LEU A 1 81 ? 0.268 3.784 11.216 1.00 98.19 81 LEU A C 1
ATOM 587 O O . LEU A 1 81 ? -0.571 3.876 12.110 1.00 98.19 81 LEU A O 1
ATOM 591 N N . LEU A 1 82 ? 1.190 2.817 11.208 1.00 97.62 82 LEU A N 1
ATOM 592 C CA . LEU A 1 82 ? 1.307 1.760 12.217 1.00 97.62 82 LEU A CA 1
ATOM 593 C C . LEU A 1 82 ? 1.480 2.314 13.637 1.00 97.62 82 LEU A C 1
ATOM 595 O O . LEU A 1 82 ? 0.932 1.744 14.579 1.00 97.62 82 LEU A O 1
ATOM 599 N N . VAL A 1 83 ? 2.264 3.385 13.795 1.00 97.69 83 VAL A N 1
ATOM 600 C CA . VAL A 1 83 ? 2.528 4.019 15.097 1.00 97.69 83 VAL A CA 1
ATOM 601 C C . VAL A 1 83 ? 1.347 4.870 15.560 1.00 97.69 83 VAL A C 1
ATOM 603 O O . VAL A 1 83 ? 1.045 4.890 16.750 1.00 97.69 83 VAL A O 1
ATOM 606 N N . ALA A 1 84 ? 0.698 5.587 14.641 1.00 97.69 84 ALA A N 1
ATOM 607 C CA . ALA A 1 84 ? -0.348 6.549 14.972 1.00 97.69 84 ALA A CA 1
ATOM 608 C C . ALA A 1 84 ? -1.757 5.942 15.083 1.00 97.69 84 ALA A C 1
ATOM 610 O O . ALA A 1 84 ? -2.635 6.601 15.639 1.00 97.69 84 ALA A O 1
ATOM 611 N N . ARG A 1 85 ? -1.991 4.723 14.568 1.00 96.69 85 ARG A N 1
ATOM 612 C CA . ARG A 1 85 ? -3.313 4.076 14.648 1.00 96.69 85 ARG A CA 1
ATOM 613 C C . ARG A 1 85 ? -3.777 3.882 16.092 1.00 96.69 85 ARG A C 1
ATOM 615 O O . ARG A 1 85 ? -2.973 3.662 17.005 1.00 96.69 85 ARG A O 1
ATOM 622 N N . ARG A 1 86 ? -5.092 3.838 16.298 1.00 96.62 86 ARG A N 1
ATOM 623 C CA . ARG A 1 86 ? -5.670 3.4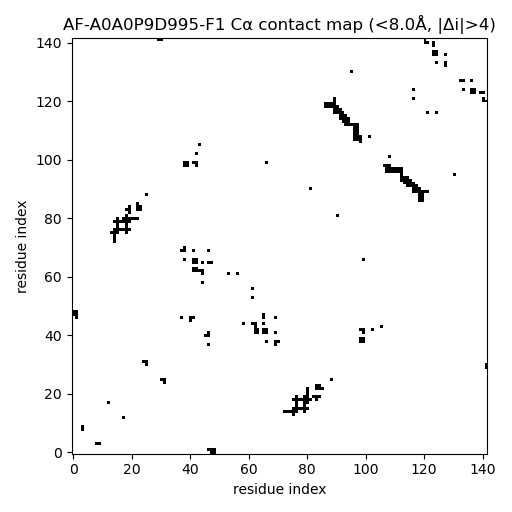10 17.577 1.00 96.62 86 ARG A CA 1
ATOM 624 C C . ARG A 1 86 ? -5.623 1.884 17.682 1.00 96.62 86 ARG A C 1
ATOM 626 O O . ARG A 1 86 ? -5.650 1.192 16.666 1.00 96.62 86 ARG A O 1
ATOM 633 N N . PRO A 1 87 ? -5.632 1.319 18.902 1.00 95.56 87 PRO A N 1
ATOM 634 C CA . PRO A 1 87 ? -5.701 -0.131 19.096 1.00 95.56 87 PRO A CA 1
ATOM 635 C C . PRO A 1 87 ? -6.917 -0.813 18.446 1.00 95.56 87 PRO A C 1
ATOM 637 O O . PRO A 1 87 ? -6.858 -2.007 18.170 1.00 95.56 87 PRO A O 1
ATOM 640 N N . GLY A 1 88 ? -8.011 -0.070 18.231 1.00 95.56 88 GLY A N 1
ATOM 641 C CA . GLY A 1 88 ? -9.225 -0.567 17.579 1.00 95.56 88 GLY A CA 1
ATOM 642 C C . GLY A 1 88 ? -9.195 -0.523 16.049 1.00 95.56 88 GLY A C 1
ATOM 643 O O . GLY A 1 88 ? -10.043 -1.146 15.422 1.00 95.56 88 GLY A O 1
ATOM 644 N N . ASP A 1 89 ? -8.233 0.179 15.446 1.00 97.25 89 ASP A N 1
ATOM 645 C CA . ASP A 1 89 ? -8.172 0.327 13.993 1.00 97.25 89 ASP A CA 1
ATOM 646 C C . ASP A 1 89 ? -7.504 -0.902 13.356 1.00 97.25 89 ASP A C 1
ATOM 648 O O . ASP A 1 89 ? -6.539 -1.460 13.891 1.00 97.25 89 ASP A O 1
ATOM 652 N N . THR A 1 90 ? -7.985 -1.298 12.175 1.00 98.00 90 THR A N 1
ATOM 653 C CA . THR A 1 90 ? -7.375 -2.357 11.360 1.00 98.00 90 THR A CA 1
ATOM 654 C C . THR A 1 90 ? -6.721 -1.747 10.129 1.00 98.00 90 THR A C 1
ATOM 656 O O . THR A 1 90 ? -7.366 -1.058 9.347 1.00 98.00 90 THR A O 1
ATOM 659 N N . MET A 1 91 ? -5.428 -2.011 9.951 1.00 98.00 91 MET A N 1
ATOM 660 C CA . MET A 1 91 ? -4.665 -1.616 8.771 1.00 98.00 91 MET A CA 1
ATOM 661 C C . MET A 1 91 ? -4.519 -2.809 7.829 1.00 98.00 91 MET A C 1
ATOM 663 O O . MET A 1 91 ? -4.047 -3.863 8.253 1.00 98.00 91 MET A O 1
ATOM 667 N N . LEU A 1 92 ? -4.865 -2.611 6.560 1.00 98.12 92 LEU A N 1
ATOM 668 C CA . LEU A 1 92 ? -4.705 -3.568 5.468 1.00 98.12 92 LEU A CA 1
ATOM 669 C C . LEU A 1 92 ? -3.721 -2.997 4.438 1.00 98.12 92 LEU A C 1
ATOM 671 O O . LEU A 1 92 ? -3.864 -1.849 4.023 1.00 98.12 92 LEU A O 1
ATOM 675 N N . VAL A 1 93 ? -2.749 -3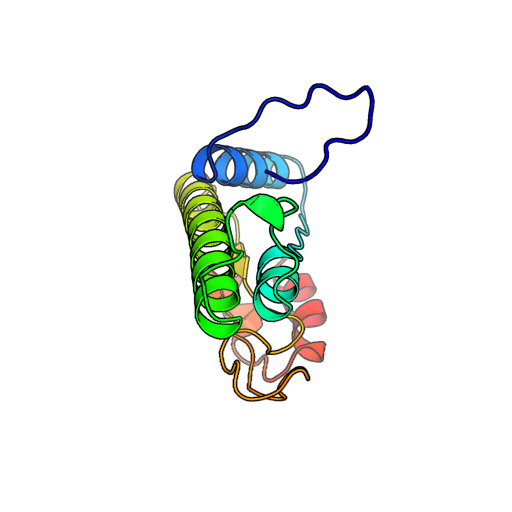.799 4.004 1.00 98.00 93 VAL A N 1
ATOM 676 C CA . VAL A 1 93 ? -1.842 -3.473 2.895 1.00 98.00 93 VAL A CA 1
ATOM 677 C C . VAL A 1 93 ? -1.874 -4.612 1.889 1.00 98.00 93 VAL A C 1
ATOM 679 O O . VAL A 1 93 ? -1.636 -5.768 2.242 1.00 98.00 93 VAL A O 1
ATOM 682 N N . THR A 1 94 ? -2.151 -4.274 0.635 1.00 97.56 94 THR A N 1
ATOM 683 C CA . THR A 1 94 ? -2.125 -5.210 -0.489 1.00 97.56 94 THR A CA 1
ATOM 684 C C . THR A 1 94 ? -1.713 -4.493 -1.777 1.00 97.56 94 THR A C 1
ATOM 686 O O . THR A 1 94 ? -1.433 -3.293 -1.750 1.00 97.56 94 THR A O 1
ATOM 689 N N . SER A 1 95 ? -1.624 -5.228 -2.882 1.00 96.62 95 SER A N 1
ATOM 690 C CA . SER A 1 95 ? -1.343 -4.700 -4.219 1.00 96.62 95 SER A CA 1
ATOM 691 C C . SER A 1 95 ? -2.388 -5.235 -5.191 1.00 96.62 95 SER A C 1
ATOM 693 O O . SER A 1 95 ? -2.928 -6.318 -4.988 1.00 96.62 95 SER A O 1
ATOM 695 N N . ASP A 1 96 ? -2.684 -4.490 -6.246 1.00 95.69 96 ASP A N 1
ATOM 696 C CA . ASP A 1 96 ? -3.595 -4.920 -7.304 1.00 95.69 96 ASP A CA 1
ATOM 697 C C . ASP A 1 96 ? -2.923 -5.862 -8.315 1.00 95.69 96 ASP A C 1
ATOM 699 O O . ASP A 1 96 ? -3.585 -6.701 -8.929 1.00 95.69 96 ASP A O 1
ATOM 703 N N . HIS A 1 97 ? -1.599 -5.762 -8.453 1.00 95.56 97 HIS A N 1
ATOM 704 C CA . HIS A 1 97 ? -0.776 -6.651 -9.270 1.00 95.56 97 HIS A CA 1
ATOM 705 C C . HIS A 1 97 ? 0.703 -6.656 -8.835 1.00 95.56 97 HIS A C 1
ATOM 707 O O . HIS A 1 97 ? 1.113 -5.901 -7.949 1.00 95.56 97 HIS A O 1
ATOM 713 N N . GLY A 1 98 ? 1.510 -7.508 -9.479 1.00 95.19 98 GLY A N 1
ATOM 714 C CA . GLY A 1 98 ? 2.975 -7.474 -9.409 1.00 95.19 98 GLY A CA 1
ATOM 715 C C . GLY A 1 98 ? 3.595 -6.540 -10.459 1.00 95.19 98 GLY A C 1
ATOM 716 O O . GLY A 1 98 ? 2.983 -6.238 -11.488 1.00 95.19 98 GLY A O 1
ATOM 717 N N . ASN A 1 99 ? 4.798 -6.040 -10.188 1.00 94.94 99 ASN A N 1
ATOM 718 C CA . ASN A 1 99 ? 5.635 -5.243 -11.087 1.00 94.94 99 ASN A CA 1
ATOM 719 C C . ASN A 1 99 ? 7.095 -5.251 -10.582 1.00 94.94 99 ASN A C 1
ATOM 721 O O . ASN A 1 99 ? 7.977 -5.887 -11.156 1.00 94.94 99 ASN A O 1
ATOM 725 N N . ILE A 1 100 ? 7.355 -4.545 -9.480 1.00 94.38 100 ILE A N 1
ATOM 726 C CA . ILE A 1 100 ? 8.715 -4.209 -9.031 1.00 94.38 100 ILE A CA 1
ATOM 727 C C . ILE A 1 100 ? 9.499 -5.378 -8.422 1.00 94.38 100 ILE A C 1
ATOM 729 O O . ILE A 1 100 ? 10.706 -5.257 -8.222 1.00 94.38 100 ILE A O 1
ATOM 733 N N . GLU A 1 101 ? 8.848 -6.504 -8.138 1.00 94.06 101 GLU A N 1
ATOM 734 C CA . GLU A 1 101 ? 9.498 -7.753 -7.735 1.00 94.06 101 GLU A CA 1
ATOM 735 C C . GLU A 1 101 ? 10.310 -8.390 -8.873 1.00 94.06 101 GLU A C 1
ATOM 737 O O . GLU A 1 101 ? 11.252 -9.134 -8.601 1.00 94.06 101 GLU A O 1
ATOM 742 N N . SER A 1 102 ? 9.997 -8.069 -10.137 1.00 92.62 102 SER A N 1
ATOM 743 C CA . SER A 1 102 ? 10.741 -8.546 -11.303 1.00 92.62 102 SER A CA 1
ATOM 744 C C . SER A 1 102 ? 10.826 -7.493 -12.407 1.00 92.62 102 SER A C 1
ATOM 746 O O . SER A 1 102 ? 9.904 -7.276 -13.186 1.00 92.62 102 SER A O 1
ATOM 748 N N . LEU A 1 103 ? 12.011 -6.899 -12.554 1.00 88.19 103 LEU A N 1
ATOM 749 C CA . LEU A 1 103 ? 12.304 -5.910 -13.600 1.00 88.19 103 LEU A CA 1
ATOM 750 C C . LEU A 1 103 ? 12.824 -6.543 -14.906 1.00 88.19 103 LEU A C 1
ATOM 752 O O . LEU A 1 103 ? 13.323 -5.844 -15.790 1.00 88.19 103 LEU A O 1
ATOM 756 N N . ALA A 1 104 ? 12.732 -7.871 -15.034 1.00 87.25 104 ALA A N 1
ATOM 757 C CA . ALA A 1 104 ? 13.267 -8.620 -16.171 1.00 87.25 104 ALA A CA 1
ATOM 758 C C . ALA A 1 104 ? 12.520 -8.337 -17.487 1.00 87.25 104 ALA A C 1
ATOM 760 O O . ALA A 1 104 ? 13.086 -8.498 -18.571 1.00 87.25 104 ALA A O 1
ATOM 761 N N . ALA A 1 105 ? 11.257 -7.912 -17.405 1.00 85.56 105 ALA A N 1
ATOM 762 C CA . ALA A 1 105 ? 10.430 -7.567 -18.552 1.00 85.56 105 ALA A CA 1
ATOM 763 C C . ALA A 1 105 ? 9.640 -6.269 -18.298 1.00 85.56 105 ALA A C 1
ATOM 765 O O . ALA A 1 105 ? 9.381 -5.922 -17.153 1.00 85.56 105 ALA A O 1
ATOM 766 N N . PRO A 1 106 ? 9.212 -5.541 -19.350 1.00 82.50 106 PRO A N 1
ATOM 767 C CA . PRO A 1 106 ? 8.426 -4.313 -19.188 1.00 82.50 106 PRO A CA 1
ATOM 768 C C . PRO A 1 106 ? 6.970 -4.524 -18.749 1.00 82.50 106 PRO A C 1
ATOM 770 O O . PRO A 1 106 ? 6.278 -3.539 -18.507 1.00 82.50 106 PRO A O 1
ATOM 773 N N . ALA A 1 107 ? 6.479 -5.764 -18.772 1.00 89.56 107 ALA A N 1
ATOM 774 C CA . ALA A 1 107 ? 5.100 -6.103 -18.441 1.00 89.56 107 ALA A CA 1
ATOM 775 C C . ALA A 1 107 ? 4.956 -6.389 -16.943 1.00 89.56 107 ALA A C 1
ATOM 777 O O . ALA A 1 107 ? 5.909 -6.840 -16.312 1.00 89.56 107 ALA A O 1
ATOM 778 N N . HIS A 1 108 ? 3.750 -6.187 -16.410 1.00 94.44 108 HIS A N 1
ATOM 779 C CA . HIS A 1 108 ? 3.403 -6.629 -15.059 1.00 94.44 108 HIS A CA 1
ATOM 780 C C . HIS A 1 108 ? 3.548 -8.149 -14.943 1.00 94.44 108 HIS A C 1
ATOM 782 O O . HIS A 1 108 ? 3.385 -8.881 -15.930 1.00 94.44 108 HIS A O 1
ATOM 788 N N . THR A 1 109 ? 3.819 -8.628 -13.734 1.00 94.00 109 THR A N 1
ATOM 789 C CA . THR A 1 109 ? 3.864 -10.064 -13.458 1.00 94.00 109 THR A CA 1
ATOM 790 C C . THR A 1 109 ? 2.487 -10.578 -13.036 1.00 94.00 109 THR A C 1
ATOM 792 O O . THR A 1 109 ? 1.520 -9.828 -12.889 1.00 94.00 109 THR A O 1
ATOM 795 N N . ARG A 1 110 ? 2.397 -11.899 -12.868 1.00 94.25 110 ARG A N 1
ATOM 796 C CA . ARG A 1 110 ? 1.258 -12.572 -12.230 1.00 94.25 110 ARG A CA 1
ATOM 797 C C . ARG A 1 110 ? 1.655 -13.157 -10.876 1.00 94.25 110 ARG A C 1
ATOM 799 O O . ARG A 1 110 ? 1.023 -14.109 -10.423 1.00 94.25 110 ARG A O 1
ATOM 806 N N . ASP A 1 111 ? 2.731 -12.641 -10.289 1.00 94.00 111 ASP A N 1
ATOM 807 C CA . ASP A 1 111 ? 3.195 -13.113 -8.994 1.00 94.00 111 ASP A CA 1
ATOM 808 C C . ASP A 1 111 ? 2.158 -12.741 -7.919 1.00 94.00 111 ASP A C 1
ATOM 810 O O . ASP A 1 111 ? 1.494 -11.704 -8.036 1.00 94.00 111 ASP A O 1
ATOM 814 N N . PRO A 1 112 ? 1.972 -13.582 -6.885 1.00 94.62 112 PRO A N 1
ATOM 815 C CA . PRO A 1 112 ? 1.069 -13.269 -5.788 1.00 94.62 112 PRO A CA 1
ATOM 816 C C . PRO A 1 112 ? 1.432 -11.943 -5.115 1.00 94.62 112 PRO A C 1
ATOM 818 O O . PRO A 1 112 ? 2.600 -11.651 -4.856 1.00 94.62 112 PRO A O 1
ATOM 821 N N . VAL A 1 113 ? 0.408 -11.161 -4.791 1.00 95.81 113 VAL A N 1
ATOM 822 C CA . VAL A 1 113 ? 0.539 -9.883 -4.085 1.00 95.81 113 VAL A CA 1
ATOM 823 C C . VAL A 1 113 ? 0.489 -10.092 -2.570 1.00 95.81 113 VAL A C 1
ATOM 825 O O . VAL A 1 113 ? -0.126 -11.052 -2.100 1.00 95.81 113 VAL A O 1
ATOM 828 N N . PRO A 1 114 ? 1.116 -9.215 -1.768 1.00 94.81 114 PRO A N 1
ATOM 829 C CA . PRO A 1 114 ? 1.031 -9.322 -0.319 1.00 94.81 114 PRO A CA 1
ATOM 830 C C . PRO A 1 114 ? -0.398 -9.076 0.181 1.00 94.81 114 PRO A C 1
ATOM 832 O O . PRO A 1 114 ? -1.139 -8.264 -0.373 1.00 94.81 114 PRO A O 1
ATOM 835 N N . LEU A 1 115 ? -0.742 -9.722 1.292 1.00 97.38 115 LEU A N 1
ATOM 836 C CA . LEU A 1 115 ? -1.901 -9.401 2.118 1.00 97.38 115 LEU A CA 1
ATOM 837 C C . LEU A 1 115 ? -1.420 -9.269 3.565 1.00 97.38 115 LEU A C 1
ATOM 839 O O . LEU A 1 115 ? -1.197 -10.264 4.251 1.00 97.38 115 LEU A O 1
ATOM 843 N N . LEU A 1 116 ? -1.195 -8.036 4.015 1.00 97.44 116 LEU A N 1
ATOM 844 C CA . LEU A 1 116 ? -0.746 -7.747 5.376 1.00 97.44 116 LEU A CA 1
ATOM 845 C C . LEU A 1 116 ? -1.877 -7.071 6.137 1.00 97.44 116 LEU A C 1
ATOM 847 O O . LEU A 1 116 ? -2.342 -6.009 5.727 1.00 97.44 116 LEU A O 1
ATOM 851 N N . VAL A 1 117 ? -2.294 -7.664 7.256 1.00 98.31 117 VAL A N 1
ATOM 852 C CA . VAL A 1 117 ? -3.380 -7.123 8.080 1.00 98.31 117 VAL A CA 1
ATOM 853 C C . VAL A 1 117 ? -2.935 -7.007 9.528 1.00 98.31 117 VAL A C 1
ATOM 855 O O . VAL A 1 117 ? -2.411 -7.957 10.108 1.00 98.31 117 VAL A O 1
ATOM 858 N N . VAL A 1 118 ? -3.130 -5.829 10.118 1.00 98.00 118 VAL A N 1
ATOM 859 C CA . VAL A 1 118 ? -2.745 -5.541 11.502 1.00 98.00 118 VAL A CA 1
ATOM 860 C C . VAL A 1 118 ? -3.890 -4.842 12.217 1.00 98.00 118 VAL A C 1
ATOM 862 O O . VAL A 1 118 ? -4.232 -3.715 11.872 1.00 98.00 118 VAL A O 1
ATOM 865 N N . GLY A 1 119 ? -4.442 -5.490 13.240 1.00 97.50 119 GLY A N 1
ATOM 866 C CA . GLY A 1 119 ? -5.544 -4.960 14.042 1.00 97.50 119 GLY A CA 1
ATOM 867 C C . GLY A 1 119 ? -6.607 -6.019 14.343 1.00 97.50 119 GLY A C 1
ATOM 868 O O . GLY A 1 119 ? -6.452 -7.178 13.946 1.00 97.50 119 GLY A O 1
ATOM 869 N N . PRO A 1 120 ? -7.680 -5.645 15.057 1.00 97.69 120 PRO A N 1
ATOM 870 C CA . PRO A 1 120 ? -8.718 -6.575 15.499 1.00 97.69 120 PRO A CA 1
ATOM 871 C C . PRO A 1 120 ? -9.498 -7.239 14.352 1.00 97.69 120 PRO A C 1
ATOM 873 O O . PRO A 1 120 ? -9.981 -8.352 14.532 1.00 97.69 120 PRO A O 1
ATOM 876 N N . GLY A 1 121 ? -9.580 -6.609 13.176 1.00 97.88 121 GLY A N 1
ATOM 877 C CA . GLY A 1 121 ? -10.255 -7.148 11.991 1.00 97.88 121 GLY A CA 1
ATOM 878 C C . GLY A 1 121 ? -9.437 -8.171 11.195 1.00 97.88 121 GLY A C 1
ATOM 879 O O . GLY A 1 121 ? -9.963 -8.772 10.264 1.00 97.88 121 GLY A O 1
ATOM 880 N N . ALA A 1 122 ? -8.169 -8.414 11.551 1.00 98.25 122 ALA A N 1
ATOM 881 C CA . ALA A 1 122 ? -7.295 -9.344 10.828 1.00 98.25 122 ALA A CA 1
ATOM 882 C C . ALA A 1 122 ? -7.872 -10.762 10.615 1.00 98.25 122 ALA A C 1
ATOM 884 O O . ALA A 1 122 ? -7.684 -11.298 9.523 1.00 98.25 122 ALA A O 1
ATOM 885 N N . PRO A 1 123 ? -8.608 -11.373 11.569 1.00 98.38 123 PRO A N 1
ATOM 886 C CA . PRO A 1 123 ? -9.191 -12.699 11.361 1.00 98.38 123 PRO A CA 1
ATOM 887 C C . PRO A 1 123 ? -10.156 -12.801 10.170 1.00 98.38 123 PRO A C 1
ATOM 889 O O . PRO A 1 123 ? -10.257 -13.876 9.589 1.00 98.38 123 PRO A O 1
ATOM 892 N N . ALA A 1 124 ? -10.823 -11.712 9.761 1.00 98.31 124 ALA A N 1
ATOM 893 C CA . ALA A 1 124 ? -11.730 -11.715 8.605 1.00 98.31 124 ALA A CA 1
ATOM 894 C C . ALA A 1 124 ? -11.014 -11.961 7.263 1.00 98.31 124 ALA A C 1
ATOM 896 O O . ALA A 1 124 ? -11.656 -12.290 6.270 1.00 98.31 124 ALA A O 1
ATOM 897 N N . PHE A 1 125 ? -9.686 -11.813 7.234 1.00 98.38 125 PHE A N 1
ATOM 898 C CA . PHE A 1 125 ? -8.858 -11.958 6.039 1.00 98.38 125 PHE A CA 1
ATOM 899 C C . PHE A 1 125 ? -8.133 -13.311 5.964 1.00 98.38 125 PHE A C 1
ATOM 901 O O . PHE A 1 125 ? -7.381 -13.534 5.020 1.00 98.38 125 PHE A O 1
ATOM 908 N N . ALA A 1 126 ? -8.326 -14.204 6.943 1.00 97.00 126 ALA A N 1
ATOM 909 C CA . ALA A 1 126 ? -7.560 -15.449 7.064 1.00 97.00 126 ALA A CA 1
ATOM 910 C C . ALA A 1 126 ? -7.700 -16.387 5.851 1.00 97.00 126 ALA A C 1
ATOM 912 O O . ALA A 1 126 ? -6.732 -17.052 5.491 1.00 97.00 126 ALA A O 1
ATOM 913 N N . ASP A 1 127 ? -8.876 -16.394 5.219 1.00 96.25 127 ASP A N 1
ATOM 914 C CA . ASP A 1 127 ? -9.209 -17.274 4.091 1.00 96.25 127 ASP A CA 1
ATOM 915 C C . ASP A 1 127 ? -9.191 -16.539 2.733 1.00 96.25 127 ASP A C 1
ATOM 917 O O . ASP A 1 127 ? -9.721 -17.034 1.739 1.00 96.25 127 ASP A O 1
ATOM 921 N N . VAL A 1 128 ? -8.625 -15.327 2.670 1.00 97.62 128 VAL A N 1
ATOM 922 C CA . VAL A 1 128 ? -8.520 -14.571 1.414 1.00 97.62 128 VAL A CA 1
ATOM 923 C C . VAL A 1 128 ? -7.354 -15.115 0.589 1.00 97.62 128 VAL A C 1
ATOM 925 O O . VAL A 1 128 ? -6.192 -14.950 0.954 1.00 97.62 128 VAL A O 1
ATOM 928 N N . GLU A 1 129 ? -7.671 -15.736 -0.546 1.00 95.31 129 GLU A N 1
ATOM 929 C CA . GLU A 1 129 ? -6.679 -16.323 -1.462 1.00 95.31 129 GLU A CA 1
ATOM 930 C C . GLU A 1 129 ? -6.346 -15.419 -2.658 1.00 95.31 129 GLU A C 1
ATOM 932 O O . GLU A 1 129 ? -5.268 -15.528 -3.245 1.00 95.31 129 GLU A O 1
ATOM 937 N N . ASP A 1 130 ? -7.259 -14.515 -3.023 1.00 95.06 130 ASP A N 1
ATOM 938 C CA . ASP A 1 130 ? -7.102 -13.601 -4.150 1.00 95.06 130 ASP A CA 1
ATOM 939 C C . ASP A 1 130 ? -7.733 -12.225 -3.887 1.00 95.06 130 ASP A C 1
ATOM 941 O O . ASP A 1 130 ? -8.428 -11.987 -2.894 1.00 95.06 130 ASP A O 1
ATOM 945 N N . ILE A 1 131 ? -7.488 -11.292 -4.808 1.00 93.62 131 ILE A N 1
ATOM 946 C CA . ILE A 1 131 ? -7.947 -9.907 -4.688 1.00 93.62 131 ILE A CA 1
ATOM 947 C C . ILE A 1 131 ? -9.476 -9.764 -4.671 1.00 93.62 131 ILE A C 1
ATOM 949 O O . ILE A 1 131 ? -9.993 -8.805 -4.097 1.00 93.62 131 ILE A O 1
ATOM 953 N N . ALA A 1 132 ? -10.222 -10.706 -5.260 1.00 95.19 132 ALA A N 1
ATOM 954 C CA . ALA A 1 132 ? -11.680 -10.649 -5.268 1.00 95.19 132 ALA A CA 1
ATOM 955 C C . ALA A 1 132 ? -12.258 -10.892 -3.863 1.00 95.19 132 ALA A C 1
ATOM 957 O O . ALA A 1 132 ? -13.316 -10.353 -3.534 1.00 95.19 132 ALA A O 1
ATOM 958 N N . GLY A 1 133 ? -11.541 -11.635 -3.012 1.00 97.19 133 GLY A N 1
ATOM 959 C CA . GLY A 1 133 ? -11.909 -11.856 -1.612 1.00 97.19 133 GLY A CA 1
ATOM 960 C C . GLY A 1 133 ? -11.737 -10.631 -0.705 1.00 97.19 133 GLY A C 1
ATOM 961 O O . GLY A 1 133 ? -12.414 -10.525 0.319 1.00 97.19 133 GLY A O 1
ATOM 962 N N . VAL A 1 134 ? -10.885 -9.669 -1.080 1.00 97.50 134 VAL A N 1
ATOM 963 C CA . VAL A 1 134 ? -10.499 -8.539 -0.212 1.00 97.50 134 VAL A CA 1
ATOM 964 C C . VAL A 1 134 ? -11.694 -7.660 0.159 1.00 97.50 134 VAL A C 1
ATOM 966 O O . VAL A 1 134 ? -11.861 -7.311 1.326 1.00 97.50 134 VAL A O 1
ATOM 969 N N . ALA A 1 135 ? -12.559 -7.324 -0.801 1.00 97.25 135 ALA A N 1
ATOM 970 C CA . ALA A 1 135 ? -13.713 -6.462 -0.540 1.00 97.25 135 ALA A CA 1
ATOM 971 C C . ALA A 1 135 ? -14.712 -7.106 0.438 1.00 97.25 135 ALA A C 1
ATOM 973 O O . ALA A 1 135 ? -15.225 -6.434 1.331 1.00 97.25 135 ALA A O 1
ATOM 974 N N . GLY A 1 136 ? -14.956 -8.414 0.299 1.00 97.81 136 GLY A N 1
ATOM 975 C CA . GLY A 1 136 ? -15.817 -9.159 1.218 1.00 97.81 136 GLY A CA 1
ATOM 976 C C . GLY A 1 136 ? -1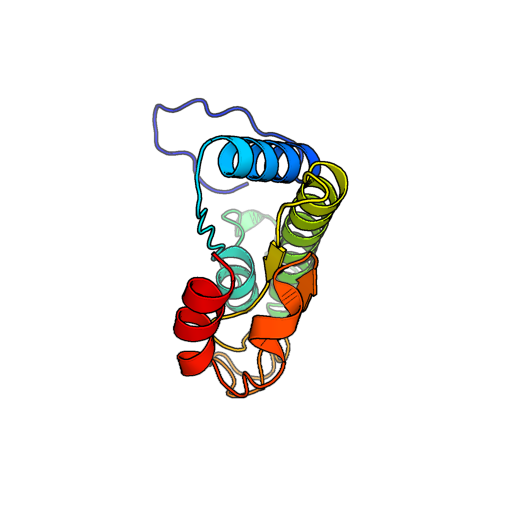5.241 -9.212 2.633 1.00 97.81 136 GLY A C 1
ATOM 977 O O . GLY A 1 136 ? -15.969 -8.990 3.597 1.00 97.81 136 GLY A O 1
ATOM 978 N N . ALA A 1 137 ? -13.930 -9.428 2.753 1.00 98.19 137 ALA A N 1
ATOM 979 C CA . ALA A 1 137 ? -13.240 -9.438 4.040 1.00 98.19 137 ALA A CA 1
ATOM 980 C C . ALA A 1 137 ? -13.246 -8.063 4.730 1.00 98.19 137 ALA A C 1
ATOM 982 O O . ALA A 1 137 ? -13.447 -8.001 5.940 1.00 98.19 137 ALA A O 1
ATOM 983 N N . ILE A 1 138 ? -13.113 -6.961 3.975 1.00 97.94 138 ILE A N 1
ATOM 984 C CA . ILE A 1 138 ? -13.278 -5.599 4.515 1.00 97.94 138 ILE A CA 1
ATOM 985 C C . ILE A 1 138 ? -14.674 -5.441 5.120 1.00 97.94 138 ILE A C 1
ATOM 987 O O . ILE A 1 138 ? -14.787 -5.043 6.271 1.00 97.94 138 ILE A O 1
ATOM 991 N N . LEU A 1 139 ? -15.729 -5.801 4.383 1.00 97.81 139 LEU A N 1
ATOM 992 C CA . LEU A 1 139 ? -17.106 -5.678 4.875 1.00 97.81 139 LEU A CA 1
ATOM 993 C C . LEU A 1 139 ? -17.385 -6.540 6.114 1.00 97.81 139 LEU A C 1
ATOM 995 O O . LEU A 1 139 ? -18.219 -6.165 6.926 1.00 97.81 139 LEU A O 1
ATOM 999 N N . ALA A 1 140 ? -16.709 -7.681 6.259 1.00 97.25 140 ALA A N 1
ATOM 1000 C CA . ALA A 1 140 ? -16.821 -8.534 7.441 1.00 97.25 140 ALA A CA 1
ATOM 1001 C C . ALA A 1 140 ? -16.033 -8.010 8.659 1.00 97.25 140 ALA A C 1
ATOM 1003 O O . ALA A 1 140 ? -16.259 -8.483 9.772 1.00 97.25 140 ALA A O 1
ATOM 1004 N N . ALA A 1 141 ? -15.090 -7.086 8.448 1.00 96.00 141 ALA A N 1
ATOM 1005 C CA . ALA A 1 141 ? -14.225 -6.519 9.481 1.00 96.00 141 ALA A CA 1
ATOM 1006 C C . ALA A 1 141 ? -14.700 -5.156 10.022 1.00 96.00 141 ALA A C 1
ATOM 1008 O O . ALA A 1 141 ? -14.148 -4.701 11.028 1.00 96.00 141 ALA A O 1
ATOM 1009 N N . LEU A 1 142 ? -15.662 -4.515 9.346 1.00 92.12 142 LEU A N 1
ATOM 1010 C CA . LEU A 1 142 ? -16.344 -3.284 9.771 1.00 92.12 142 LEU A CA 1
ATOM 1011 C C . LEU A 1 142 ? -17.504 -3.606 10.722 1.00 92.12 142 LEU A C 1
ATOM 1013 O O . LEU A 1 142 ? -17.643 -2.878 11.729 1.00 92.12 142 LEU A O 1
#

Foldseek 3Di:
DDDDDPPDPDDDDQLLVLLLVQQVVVVVDVDDDDDDCQQVCLLQLNNDDCPPVCPPPDSVVSSVVSNVVSVVSVVSSNNSNVVNHDQADKDWDKDPFAGNVDSPDSDTDRDHIDTDMDHPLVVLCPPPPDPVSPVVSSVVSD